Protein AF-X1NGQ8-F1 (afdb_monomer_lite)

Structure (mmCIF, N/CA/C/O backbone):
data_AF-X1NGQ8-F1
#
_entry.id   AF-X1NGQ8-F1
#
loop_
_atom_site.group_PDB
_atom_site.id
_atom_site.type_symbol
_atom_site.label_atom_id
_atom_site.label_alt_id
_atom_site.label_comp_id
_atom_site.label_asym_id
_atom_site.label_entity_id
_atom_site.label_seq_id
_atom_site.pdbx_PDB_ins_code
_atom_site.Cartn_x
_atom_site.Cartn_y
_atom_site.Cartn_z
_atom_site.occupancy
_atom_site.B_iso_or_equiv
_atom_site.auth_seq_id
_atom_site.auth_comp_id
_atom_site.auth_asym_id
_atom_site.auth_atom_id
_atom_site.pdbx_PDB_model_num
ATOM 1 N N . MET A 1 1 ? 8.309 -5.311 -15.606 1.00 60.91 1 MET A N 1
ATOM 2 C CA . MET A 1 1 ? 9.333 -5.138 -16.661 1.00 60.91 1 MET A CA 1
ATOM 3 C C . MET A 1 1 ? 10.694 -5.276 -16.002 1.00 60.91 1 MET A C 1
ATOM 5 O O . MET A 1 1 ? 10.777 -5.012 -14.811 1.00 60.91 1 MET A O 1
ATOM 9 N N . LEU A 1 2 ? 11.721 -5.749 -16.707 1.00 68.38 2 LEU A N 1
ATOM 10 C CA . LEU A 1 2 ? 13.079 -5.743 -16.154 1.00 68.38 2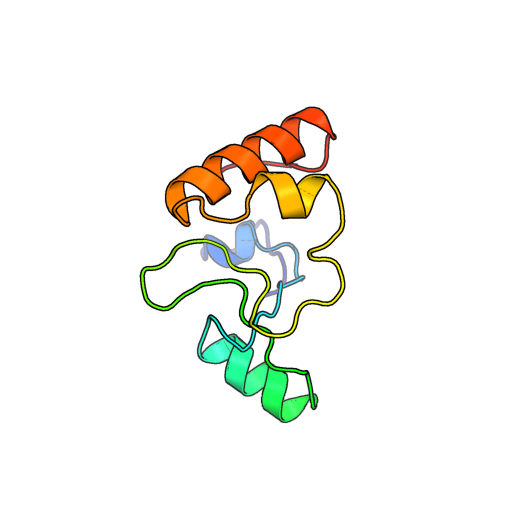 LEU A CA 1
ATOM 11 C C . LEU A 1 2 ? 13.619 -4.310 -16.182 1.00 68.38 2 LEU A C 1
ATOM 13 O O . LEU A 1 2 ? 13.266 -3.551 -17.084 1.00 68.38 2 LEU A O 1
ATOM 17 N N . SER A 1 3 ? 14.431 -3.956 -15.188 1.00 77.25 3 SER A N 1
ATOM 18 C CA . SER A 1 3 ? 15.121 -2.670 -15.150 1.00 77.25 3 SER A CA 1
ATOM 19 C C . SER A 1 3 ? 16.098 -2.583 -16.323 1.00 77.25 3 SER A C 1
ATOM 21 O O . SER A 1 3 ? 16.973 -3.445 -16.441 1.00 77.25 3 SER A O 1
ATOM 23 N N . ASP A 1 4 ? 15.985 -1.555 -17.153 1.00 80.50 4 ASP A N 1
ATOM 24 C CA . ASP A 1 4 ? 16.956 -1.256 -18.206 1.00 80.50 4 ASP A CA 1
ATOM 25 C C . ASP A 1 4 ? 17.221 0.251 -18.237 1.00 80.50 4 ASP A C 1
ATOM 27 O O . ASP A 1 4 ? 16.393 1.034 -18.703 1.00 80.50 4 ASP A O 1
ATOM 31 N N . ALA A 1 5 ? 18.372 0.656 -17.698 1.00 77.62 5 ALA A N 1
ATOM 32 C CA . ALA A 1 5 ? 18.751 2.060 -17.568 1.00 77.62 5 ALA A CA 1
ATOM 33 C C . ALA A 1 5 ? 18.964 2.758 -18.924 1.00 77.62 5 ALA A C 1
ATOM 35 O O . ALA A 1 5 ? 18.852 3.983 -18.983 1.00 77.62 5 ALA A O 1
ATOM 36 N N . ASP A 1 6 ? 19.222 1.990 -19.987 1.00 83.62 6 ASP A N 1
ATOM 37 C CA . ASP A 1 6 ? 19.474 2.493 -21.340 1.00 83.62 6 ASP A CA 1
ATOM 38 C C . ASP A 1 6 ? 18.221 2.429 -22.236 1.00 83.62 6 ASP A C 1
ATOM 40 O O . ASP A 1 6 ? 18.274 2.788 -23.413 1.00 83.62 6 ASP A O 1
ATOM 44 N N . SER A 1 7 ? 17.081 1.983 -21.697 1.00 84.38 7 SER A N 1
ATOM 45 C CA . SER A 1 7 ? 15.820 1.889 -22.435 1.00 84.38 7 SER A CA 1
ATOM 46 C C . SER A 1 7 ? 15.191 3.262 -22.699 1.00 84.38 7 SER A C 1
ATOM 48 O O . SER A 1 7 ? 15.119 4.117 -21.816 1.00 84.38 7 SER A O 1
ATOM 50 N N . ASP A 1 8 ? 14.625 3.438 -23.895 1.00 84.81 8 ASP A N 1
ATOM 51 C CA . ASP A 1 8 ? 13.806 4.609 -24.243 1.00 84.81 8 ASP A CA 1
ATOM 52 C C . ASP A 1 8 ? 12.435 4.616 -23.523 1.00 84.81 8 ASP A C 1
ATOM 54 O O . ASP A 1 8 ? 11.760 5.644 -23.468 1.00 84.81 8 ASP A O 1
ATOM 58 N N . ASP A 1 9 ? 12.013 3.479 -22.955 1.00 81.38 9 ASP A N 1
ATOM 59 C CA . ASP A 1 9 ? 10.822 3.364 -22.102 1.00 81.38 9 ASP A CA 1
ATOM 60 C C . ASP A 1 9 ? 11.136 3.802 -20.660 1.00 81.38 9 ASP A C 1
ATOM 62 O O . ASP A 1 9 ? 11.912 3.161 -19.943 1.00 81.38 9 ASP A O 1
ATOM 66 N N . GLU A 1 10 ? 10.489 4.882 -20.219 1.00 78.19 10 GLU A N 1
ATOM 67 C CA . GLU A 1 10 ? 10.631 5.446 -18.876 1.00 78.19 10 GLU A CA 1
ATOM 68 C C . GLU A 1 10 ? 10.286 4.446 -17.762 1.00 78.19 10 GLU A C 1
ATOM 70 O O . GLU A 1 10 ? 10.981 4.384 -16.746 1.00 78.19 10 GLU A O 1
ATOM 75 N N . LYS A 1 11 ? 9.270 3.594 -17.953 1.00 75.06 11 LYS A N 1
ATOM 76 C CA . LYS A 1 11 ? 8.912 2.570 -16.961 1.00 75.06 11 LYS A CA 1
ATOM 77 C C . LYS A 1 11 ? 10.001 1.514 -16.843 1.00 75.06 11 LYS A C 1
ATOM 79 O O . LYS A 1 11 ? 10.256 1.035 -15.742 1.00 75.06 11 LYS A O 1
ATOM 84 N N . ALA A 1 12 ? 10.653 1.152 -17.946 1.00 81.56 12 ALA A N 1
ATOM 85 C CA . ALA A 1 12 ? 11.747 0.184 -17.929 1.00 81.56 12 ALA A CA 1
ATOM 86 C C . ALA A 1 12 ? 12.997 0.744 -17.235 1.00 81.56 12 ALA A C 1
ATOM 88 O O . ALA A 1 12 ? 13.631 0.027 -16.463 1.00 81.56 12 ALA A O 1
ATOM 89 N N . ARG A 1 13 ? 13.298 2.037 -17.413 1.00 81.50 13 ARG A N 1
ATOM 90 C CA . ARG A 1 13 ? 14.421 2.710 -16.732 1.00 81.50 13 ARG A CA 1
ATOM 91 C C . ARG A 1 13 ? 14.322 2.704 -15.213 1.00 81.50 13 ARG A C 1
ATOM 93 O O . ARG A 1 13 ? 15.340 2.749 -14.528 1.00 81.50 13 ARG A O 1
ATOM 100 N N . PHE A 1 14 ? 13.101 2.677 -14.694 1.00 78.25 14 PHE A N 1
ATOM 101 C CA . P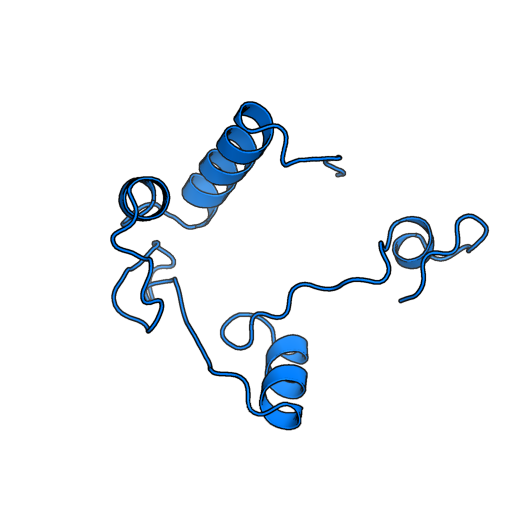HE A 1 14 ? 12.819 2.903 -13.281 1.00 78.25 14 PHE A CA 1
ATOM 102 C C . PHE A 1 14 ? 12.172 1.717 -12.568 1.00 78.25 14 PHE A C 1
ATOM 104 O O . PHE A 1 14 ? 12.009 1.757 -11.350 1.00 78.25 14 PHE A O 1
ATOM 111 N N . SER A 1 15 ? 11.801 0.666 -13.299 1.00 83.31 15 SER A N 1
ATOM 112 C CA . SER A 1 15 ? 11.283 -0.556 -12.696 1.00 83.31 15 SER A CA 1
ATOM 113 C C . SER A 1 15 ? 12.376 -1.237 -11.879 1.00 83.31 15 SER A C 1
ATOM 115 O O . SER A 1 15 ? 13.513 -1.324 -12.318 1.00 83.31 15 SER A O 1
ATOM 117 N N . THR A 1 16 ? 12.026 -1.781 -10.717 1.00 88.94 16 THR A N 1
ATOM 118 C CA . THR A 1 16 ? 12.939 -2.586 -9.889 1.00 88.94 16 THR A CA 1
ATOM 119 C C . THR A 1 16 ? 12.990 -4.053 -10.328 1.00 88.94 16 THR A C 1
ATOM 121 O O . THR A 1 16 ? 13.737 -4.849 -9.766 1.00 88.94 16 THR A O 1
ATOM 124 N N . GLY A 1 17 ? 12.149 -4.450 -11.290 1.00 88.94 17 GLY A N 1
ATOM 125 C CA . GLY A 1 17 ? 11.886 -5.855 -11.602 1.00 88.94 17 GLY A CA 1
ATOM 126 C C . GLY A 1 17 ? 10.920 -6.547 -10.629 1.00 88.94 17 GLY A C 1
ATOM 127 O O . GLY A 1 17 ? 10.463 -7.646 -10.938 1.00 88.94 17 GLY A O 1
ATOM 128 N N . PHE A 1 18 ? 10.549 -5.902 -9.516 1.00 90.75 18 PHE A N 1
ATOM 129 C CA . PHE A 1 18 ? 9.565 -6.392 -8.548 1.00 90.75 18 PHE A CA 1
ATOM 130 C C . PHE A 1 18 ? 8.287 -5.549 -8.597 1.00 90.75 18 PHE A C 1
ATOM 132 O O . PHE A 1 18 ? 8.331 -4.328 -8.744 1.00 90.75 18 PHE A O 1
ATOM 139 N N . LEU A 1 19 ? 7.138 -6.211 -8.476 1.00 91.81 19 LEU A N 1
ATOM 140 C CA . LEU A 1 19 ? 5.813 -5.598 -8.537 1.00 91.81 19 LEU A CA 1
ATOM 141 C C . LEU A 1 19 ? 5.018 -6.005 -7.294 1.00 91.81 19 LEU A C 1
ATOM 143 O O . LEU A 1 19 ? 4.948 -7.192 -6.976 1.00 91.81 19 LEU A O 1
ATOM 147 N N . LYS A 1 20 ? 4.407 -5.032 -6.607 1.00 94.44 20 LYS A N 1
ATOM 148 C CA . LYS A 1 20 ? 3.378 -5.325 -5.600 1.00 94.44 20 LYS A CA 1
ATOM 149 C C . LYS A 1 20 ? 2.130 -5.857 -6.313 1.00 94.44 20 LYS A C 1
ATOM 151 O O . LYS A 1 20 ? 1.741 -5.274 -7.317 1.00 94.44 20 LYS A O 1
ATOM 156 N N . VAL A 1 21 ? 1.498 -6.903 -5.784 1.00 96.81 21 VAL A N 1
ATOM 157 C CA . VAL A 1 21 ? 0.280 -7.491 -6.365 1.00 96.81 21 VAL A CA 1
ATOM 158 C C . VAL A 1 21 ? -0.852 -7.394 -5.349 1.00 96.81 21 VAL A C 1
ATOM 160 O O . VAL A 1 21 ? -0.763 -7.953 -4.260 1.00 96.81 21 VAL A O 1
ATOM 163 N N . THR A 1 22 ? -1.905 -6.666 -5.704 1.00 96.00 22 THR A N 1
ATOM 164 C CA . THR A 1 22 ? -3.054 -6.322 -4.855 1.00 96.00 22 THR A CA 1
ATOM 165 C C . THR A 1 22 ? -4.382 -6.641 -5.563 1.00 96.00 22 THR A C 1
ATOM 167 O O . THR A 1 22 ? -5.018 -5.737 -6.108 1.00 96.00 22 THR A O 1
ATOM 170 N N . PRO A 1 23 ? -4.840 -7.913 -5.560 1.00 97.31 23 PRO A N 1
ATOM 171 C CA . PRO A 1 23 ? -5.946 -8.377 -6.409 1.00 97.31 23 PRO A CA 1
ATOM 172 C C . PRO A 1 23 ? -7.276 -7.626 -6.254 1.00 97.31 23 PRO A C 1
ATOM 174 O O . PRO A 1 23 ? -8.055 -7.560 -7.198 1.00 97.31 23 PRO A O 1
ATOM 177 N N . ALA A 1 24 ? -7.564 -7.056 -5.081 1.00 96.38 24 ALA A N 1
ATOM 178 C CA . ALA A 1 24 ? -8.810 -6.322 -4.852 1.00 96.38 24 ALA A CA 1
ATOM 179 C C . ALA A 1 24 ? -8.841 -4.920 -5.489 1.00 96.38 24 ALA A C 1
ATOM 181 O O . ALA A 1 24 ? -9.888 -4.270 -5.479 1.00 96.38 24 ALA A O 1
ATOM 182 N N . HIS A 1 25 ? -7.708 -4.424 -5.995 1.00 95.56 25 HIS A N 1
ATOM 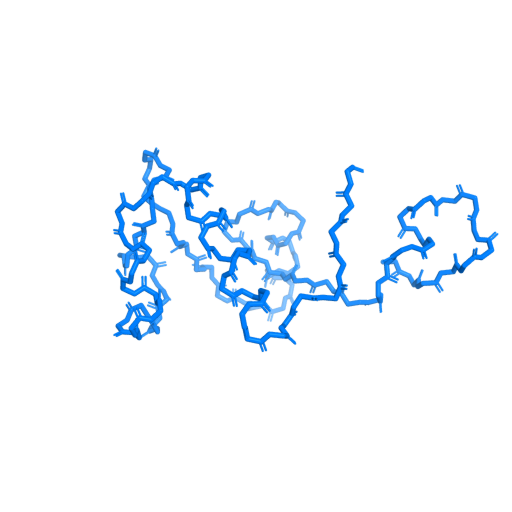183 C CA . HIS A 1 25 ? -7.526 -3.001 -6.294 1.00 95.56 25 HIS A CA 1
ATOM 184 C C . HIS A 1 25 ? -7.006 -2.696 -7.698 1.00 95.56 25 HIS A C 1
ATOM 186 O O . HIS A 1 25 ? -7.049 -1.534 -8.101 1.00 95.56 25 HIS A O 1
ATOM 192 N N . ASP A 1 26 ? -6.559 -3.704 -8.446 1.00 96.81 26 ASP A N 1
ATOM 193 C CA . ASP A 1 26 ? -6.087 -3.547 -9.818 1.00 96.81 26 ASP A CA 1
ATOM 194 C C . ASP A 1 26 ? -6.493 -4.764 -10.686 1.00 96.81 26 ASP A C 1
ATOM 196 O O . ASP A 1 26 ? -6.375 -5.904 -10.226 1.00 96.81 26 ASP A O 1
ATOM 200 N N . PRO A 1 27 ? -7.011 -4.564 -11.917 1.00 97.00 27 PRO A N 1
ATOM 201 C CA . PRO A 1 27 ? -7.426 -5.668 -12.788 1.00 97.00 27 PRO A CA 1
ATOM 202 C C . PRO A 1 27 ? -6.292 -6.609 -13.218 1.00 97.00 27 PRO A C 1
ATOM 204 O O . PRO A 1 27 ? -6.521 -7.817 -13.311 1.00 97.00 27 PRO A O 1
ATOM 207 N N . ASP A 1 28 ? -5.083 -6.096 -13.457 1.00 96.56 28 ASP A N 1
ATOM 208 C CA . ASP A 1 28 ? -3.942 -6.930 -13.847 1.00 96.56 28 ASP A CA 1
ATOM 209 C C . ASP A 1 28 ? -3.482 -7.763 -12.637 1.00 96.56 28 ASP A C 1
ATOM 211 O O . ASP A 1 28 ? -3.219 -8.967 -12.756 1.00 96.56 28 ASP A O 1
ATOM 215 N N . ASP A 1 29 ? -3.475 -7.157 -11.444 1.00 97.88 29 ASP A N 1
ATOM 216 C CA . ASP A 1 29 ? -3.209 -7.855 -10.182 1.00 97.88 29 ASP A CA 1
ATOM 217 C C . ASP A 1 29 ? -4.256 -8.936 -9.884 1.00 97.88 29 ASP A C 1
ATOM 219 O O . ASP A 1 29 ? -3.911 -9.993 -9.353 1.00 97.88 29 ASP A O 1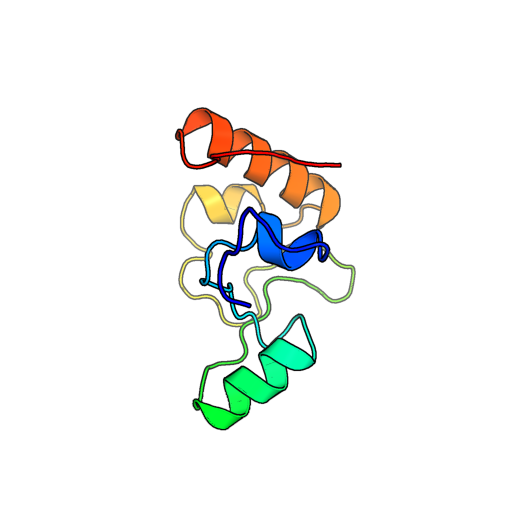
ATOM 223 N N . TRP A 1 30 ? -5.525 -8.711 -10.239 1.00 97.75 30 TRP A N 1
ATOM 224 C CA . TRP A 1 30 ? -6.584 -9.714 -10.113 1.00 97.75 30 TRP A CA 1
ATOM 225 C C . TRP A 1 30 ? -6.285 -10.956 -10.955 1.00 97.75 30 TRP A C 1
ATOM 227 O O . TRP A 1 30 ? -6.350 -12.081 -10.453 1.00 97.75 30 TRP A O 1
ATOM 237 N N . GLU A 1 31 ? -5.908 -10.782 -12.223 1.00 97.94 31 GLU A N 1
ATOM 238 C CA . GLU A 1 31 ? -5.552 -11.901 -13.099 1.00 97.94 31 GLU A CA 1
ATOM 239 C C . GLU A 1 31 ? -4.295 -12.640 -12.621 1.00 97.94 31 GLU A C 1
ATOM 241 O O . GLU A 1 31 ? -4.212 -13.871 -12.711 1.00 97.94 31 GLU A O 1
ATOM 246 N N . ILE A 1 32 ? -3.301 -11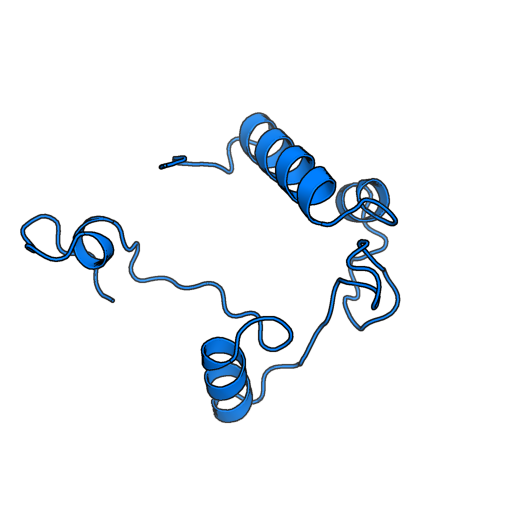.916 -12.095 1.00 97.75 32 ILE A N 1
ATOM 247 C CA . ILE A 1 32 ? -2.133 -12.521 -11.440 1.00 97.75 32 ILE A CA 1
ATOM 248 C C . ILE A 1 32 ? -2.587 -13.325 -10.216 1.00 97.75 32 ILE A C 1
ATOM 250 O O . ILE A 1 32 ? -2.251 -14.505 -10.105 1.00 97.75 32 ILE A O 1
ATOM 254 N N . GLY A 1 33 ? -3.405 -12.735 -9.345 1.00 97.69 33 GLY A N 1
ATOM 255 C CA . GLY A 1 33 ? -3.938 -13.387 -8.154 1.00 97.69 33 GLY A CA 1
ATOM 256 C C . GLY A 1 33 ? -4.671 -14.686 -8.476 1.00 97.69 33 GLY A C 1
ATOM 257 O O . GLY A 1 33 ? -4.369 -15.717 -7.882 1.00 97.69 33 GLY A O 1
ATOM 258 N N . GLN A 1 34 ? -5.540 -14.685 -9.490 1.00 97.81 34 GLN A N 1
ATOM 259 C CA . GLN A 1 34 ? -6.263 -15.882 -9.938 1.00 97.81 34 GLN A CA 1
ATOM 260 C C . GLN A 1 34 ? -5.331 -16.986 -10.450 1.00 97.81 34 GLN A C 1
ATOM 262 O O . GLN A 1 34 ? -5.519 -18.158 -10.127 1.00 97.81 34 GLN A O 1
ATOM 267 N N . ARG A 1 35 ? -4.292 -16.634 -11.220 1.00 98.19 35 ARG A N 1
ATOM 268 C CA . ARG A 1 35 ? -3.311 -17.613 -11.725 1.00 98.19 35 ARG A CA 1
ATOM 269 C C . ARG A 1 35 ? -2.485 -18.255 -10.614 1.00 98.19 35 ARG A C 1
ATOM 271 O O . ARG A 1 35 ? -2.056 -19.396 -10.769 1.00 98.19 35 ARG A O 1
ATOM 278 N N . HIS A 1 36 ? -2.259 -17.527 -9.525 1.00 97.88 36 HIS A N 1
ATOM 279 C CA . HIS A 1 36 ? -1.424 -17.961 -8.408 1.00 97.88 36 HIS A CA 1
ATOM 280 C C . HIS A 1 36 ? -2.219 -18.391 -7.165 1.00 97.88 36 HIS A C 1
ATOM 282 O O . HIS A 1 36 ? -1.610 -18.809 -6.185 1.00 97.88 36 HIS A O 1
ATOM 288 N N . GLY A 1 37 ? -3.555 -18.337 -7.209 1.00 97.12 37 GLY A N 1
ATOM 289 C CA . GLY A 1 37 ? -4.420 -18.691 -6.083 1.00 97.12 37 GLY A CA 1
ATOM 290 C C . GLY A 1 37 ? -4.260 -17.767 -4.874 1.00 97.12 37 GLY A C 1
ATOM 291 O O . GLY A 1 37 ? -4.340 -18.244 -3.746 1.00 97.12 37 GLY A O 1
ATOM 292 N N . LEU A 1 38 ? -3.988 -16.477 -5.099 1.00 96.75 38 LEU A N 1
ATOM 293 C CA . LEU A 1 38 ? -3.861 -15.490 -4.025 1.00 96.75 38 LEU A CA 1
ATOM 294 C C . LEU A 1 38 ? -5.232 -15.082 -3.483 1.00 96.75 38 LEU A C 1
ATOM 296 O O . LEU A 1 38 ? -6.214 -14.998 -4.224 1.00 96.75 38 LEU A O 1
ATOM 300 N N . GLU A 1 39 ? -5.273 -14.780 -2.190 1.00 94.88 39 GLU A N 1
ATOM 301 C CA . GLU A 1 39 ? -6.454 -14.219 -1.548 1.00 94.88 39 GLU A CA 1
ATOM 302 C C . GLU A 1 39 ? -6.739 -12.799 -2.044 1.00 94.88 39 GLU A C 1
ATOM 304 O O . GLU A 1 39 ? -5.850 -12.040 -2.436 1.00 94.88 39 GLU A O 1
ATOM 309 N N . VAL A 1 40 ? -8.020 -12.440 -2.026 1.00 95.31 40 VAL A N 1
ATOM 310 C CA . VAL A 1 40 ? -8.492 -11.122 -2.445 1.00 95.31 40 VAL A CA 1
ATOM 311 C C . VAL A 1 40 ? -8.839 -10.347 -1.187 1.00 95.31 40 VAL A C 1
ATOM 313 O O . VAL A 1 40 ? -9.933 -10.480 -0.643 1.00 95.31 40 VAL A O 1
ATOM 316 N N . ILE A 1 41 ? -7.879 -9.548 -0.737 1.00 95.00 41 ILE A N 1
ATOM 317 C CA . ILE A 1 41 ? -7.980 -8.736 0.473 1.00 95.00 41 ILE A CA 1
ATOM 318 C C . ILE A 1 41 ? -8.274 -7.293 0.080 1.00 95.00 41 ILE A C 1
ATOM 320 O O . ILE A 1 41 ? -7.556 -6.718 -0.738 1.00 95.00 41 ILE A O 1
ATOM 324 N N . ASN A 1 42 ? -9.321 -6.712 0.661 1.00 95.25 42 ASN A N 1
ATOM 325 C CA . ASN A 1 42 ? -9.694 -5.317 0.455 1.00 95.25 42 ASN A CA 1
ATOM 326 C C . ASN A 1 42 ? -9.411 -4.523 1.740 1.00 95.25 42 ASN A C 1
ATOM 328 O O . ASN A 1 42 ? -9.730 -4.973 2.834 1.00 95.25 42 ASN A O 1
ATOM 332 N N . VAL A 1 43 ? -8.840 -3.328 1.610 1.00 95.56 43 VAL A N 1
ATOM 333 C CA . VAL A 1 43 ? -8.553 -2.443 2.757 1.00 95.56 43 VAL A CA 1
ATOM 334 C C . VAL A 1 43 ? -9.454 -1.209 2.800 1.00 95.56 43 VAL A C 1
ATOM 336 O O . VAL A 1 43 ? -9.304 -0.365 3.677 1.00 95.56 43 VAL A O 1
ATOM 339 N N . MET A 1 44 ? -10.389 -1.069 1.853 1.00 95.62 44 MET A N 1
ATOM 340 C CA . MET A 1 44 ? -11.243 0.113 1.715 1.00 95.62 44 MET A CA 1
ATOM 341 C C . MET A 1 44 ? -12.727 -0.208 1.906 1.00 95.62 44 MET A C 1
ATOM 343 O O . MET A 1 44 ? -13.254 -1.202 1.401 1.00 95.62 44 MET A O 1
ATOM 347 N N . ALA A 1 45 ? -13.437 0.684 2.588 1.00 95.75 45 ALA A N 1
ATOM 348 C CA . ALA A 1 45 ? -14.890 0.730 2.577 1.00 95.75 45 ALA A CA 1
ATOM 349 C C . ALA A 1 45 ? -15.422 1.284 1.234 1.00 95.75 45 ALA A C 1
ATOM 351 O O . ALA A 1 45 ? -14.673 1.892 0.467 1.00 95.75 45 ALA A O 1
ATOM 352 N N . PRO A 1 46 ? -16.724 1.109 0.923 1.00 95.44 46 PRO A N 1
ATOM 353 C CA . PRO A 1 46 ? -17.310 1.587 -0.336 1.00 95.44 46 PRO A CA 1
ATOM 354 C C . PRO A 1 46 ? -17.218 3.102 -0.569 1.00 95.44 46 PRO A C 1
ATOM 356 O O . PRO A 1 46 ? -17.323 3.548 -1.708 1.00 95.44 46 PRO A O 1
ATOM 359 N N . ASP A 1 47 ? -17.050 3.891 0.494 1.00 96.12 47 ASP A N 1
ATOM 360 C CA . ASP A 1 47 ? -16.838 5.341 0.425 1.00 96.12 47 ASP A CA 1
ATOM 361 C C . ASP A 1 47 ? -15.370 5.730 0.168 1.00 96.12 47 ASP A C 1
ATOM 363 O O . ASP A 1 47 ? -15.075 6.903 -0.047 1.00 96.12 47 ASP A O 1
ATOM 367 N N . GLY A 1 48 ? -14.462 4.751 0.127 1.00 95.75 48 GLY A N 1
ATOM 368 C CA . GLY A 1 48 ? -13.034 4.953 -0.088 1.00 95.75 48 GLY A CA 1
ATOM 369 C C . GLY A 1 48 ? -12.240 5.251 1.182 1.00 95.75 48 GLY A C 1
ATOM 370 O O . GLY A 1 48 ? -11.061 5.581 1.061 1.00 95.75 48 GLY A O 1
ATOM 371 N N . SER A 1 49 ? -12.846 5.135 2.368 1.00 97.38 49 SER A N 1
ATOM 372 C CA . SER A 1 49 ? -12.122 5.186 3.643 1.00 97.38 49 SER A CA 1
ATOM 373 C C . SER A 1 49 ? -11.416 3.861 3.955 1.00 97.38 49 SER A C 1
ATOM 375 O O . SER A 1 49 ? -11.839 2.803 3.482 1.00 97.38 49 SER A O 1
ATOM 377 N N . ILE A 1 50 ? -10.341 3.892 4.744 1.00 97.06 50 ILE A N 1
ATOM 378 C CA . ILE A 1 50 ? -9.630 2.676 5.173 1.00 97.06 50 ILE A CA 1
ATOM 379 C C . ILE A 1 50 ? -10.481 1.897 6.187 1.00 97.06 50 ILE A C 1
ATOM 381 O O . ILE A 1 50 ? -11.033 2.477 7.124 1.00 97.06 50 ILE A O 1
ATOM 385 N N . SER A 1 51 ? -10.591 0.577 6.016 1.00 95.88 51 SER A N 1
ATOM 386 C CA . SER A 1 51 ? -11.422 -0.296 6.850 1.00 95.88 51 SER A CA 1
ATOM 387 C C . SER A 1 51 ? -10.752 -1.633 7.168 1.00 95.88 51 SER A C 1
ATOM 389 O O . SER A 1 51 ? -10.158 -2.285 6.318 1.00 95.88 51 SER A O 1
ATOM 391 N N . ASP A 1 52 ? -10.959 -2.086 8.399 1.00 94.62 52 ASP A N 1
ATOM 392 C CA . ASP A 1 52 ? -10.578 -3.383 8.970 1.00 94.62 52 ASP A CA 1
ATOM 393 C C . ASP A 1 52 ? -11.505 -4.551 8.572 1.00 94.62 52 ASP A C 1
ATOM 395 O O . ASP A 1 52 ? -11.242 -5.708 8.882 1.00 94.62 52 ASP A O 1
ATOM 399 N N . LYS A 1 53 ? -12.607 -4.288 7.861 1.00 92.06 53 LYS A N 1
ATOM 400 C CA . LYS A 1 53 ? -13.702 -5.265 7.708 1.00 92.06 53 LYS A CA 1
ATOM 401 C C . LYS A 1 53 ? -13.522 -6.289 6.588 1.00 92.06 53 LYS A C 1
ATOM 403 O O . LYS A 1 53 ? -14.380 -7.162 6.455 1.00 92.06 53 LYS A O 1
ATOM 408 N N . TYR A 1 54 ? -12.483 -6.177 5.758 1.00 85.94 54 TYR A N 1
ATOM 409 C CA . TYR A 1 54 ? -12.424 -6.895 4.477 1.00 85.94 54 TYR A CA 1
ATOM 410 C C . TYR A 1 54 ? -11.155 -7.736 4.247 1.00 85.94 54 TYR A C 1
ATOM 412 O O . TYR A 1 54 ? -10.698 -7.880 3.112 1.00 85.94 54 TYR A O 1
ATOM 420 N N . GLY A 1 55 ? -10.670 -8.393 5.306 1.00 73.00 55 GLY A N 1
ATOM 421 C CA . GLY A 1 55 ? -9.870 -9.620 5.167 1.00 73.00 55 GLY A CA 1
ATOM 422 C C . GLY A 1 55 ? -8.360 -9.489 5.356 1.00 73.00 55 GLY A C 1
ATOM 423 O O . GLY A 1 55 ? -7.657 -10.450 5.081 1.00 73.00 55 GLY A O 1
ATOM 424 N N . TRP A 1 56 ? -7.860 -8.345 5.822 1.00 90.56 56 TRP A N 1
ATOM 425 C CA . TRP A 1 56 ? -6.499 -8.248 6.357 1.00 90.56 56 TRP A CA 1
ATOM 426 C C . TRP A 1 56 ? -6.488 -8.540 7.860 1.00 90.56 56 TRP A C 1
ATOM 428 O O . TRP A 1 56 ? -7.295 -7.990 8.609 1.00 90.56 56 TRP A O 1
ATOM 438 N N . GLU A 1 57 ? -5.620 -9.461 8.281 1.00 88.75 57 GLU A N 1
ATOM 439 C CA . GLU A 1 57 ? -5.560 -9.985 9.656 1.00 88.75 57 GLU A CA 1
ATOM 440 C C . GLU A 1 57 ? -4.712 -9.114 10.595 1.00 88.75 57 GLU A C 1
ATOM 442 O O . GLU A 1 57 ? -4.815 -9.228 11.812 1.00 88.75 57 GLU A O 1
ATOM 447 N N . ASP A 1 58 ? -3.889 -8.234 10.032 1.00 89.88 58 ASP A N 1
ATOM 448 C CA . ASP A 1 58 ? -2.949 -7.348 10.720 1.00 89.88 58 ASP A CA 1
ATOM 449 C C . ASP A 1 58 ? -3.505 -5.930 10.940 1.00 89.88 58 ASP A C 1
ATOM 451 O O . ASP A 1 58 ? -2.784 -5.027 11.359 1.00 89.88 58 ASP A O 1
ATOM 455 N N . ALA A 1 59 ? -4.811 -5.726 10.734 1.00 90.69 59 ALA A N 1
ATOM 456 C CA . ALA A 1 59 ? -5.480 -4.442 10.966 1.00 90.69 59 ALA A CA 1
ATOM 457 C C . ALA A 1 59 ? -5.439 -3.974 12.437 1.00 90.69 59 ALA A C 1
ATOM 459 O O . ALA A 1 59 ? -5.672 -2.796 12.719 1.00 90.69 59 ALA A O 1
ATOM 460 N N . ASP A 1 60 ? -5.155 -4.889 13.368 1.00 90.25 60 ASP A N 1
ATOM 461 C CA . ASP A 1 60 ? -5.013 -4.606 14.798 1.00 90.25 60 ASP A CA 1
ATOM 462 C C . ASP A 1 60 ? -3.639 -4.022 15.174 1.00 90.25 60 ASP A C 1
ATOM 464 O O . ASP A 1 60 ? -3.474 -3.548 16.302 1.00 90.25 60 ASP A O 1
ATOM 468 N N . GLU A 1 61 ? -2.665 -4.022 14.258 1.00 92.25 61 GLU A N 1
ATOM 469 C CA . GLU A 1 61 ? -1.352 -3.424 14.509 1.00 92.25 61 GLU A CA 1
ATOM 470 C C . GLU A 1 61 ? -1.459 -1.890 14.660 1.00 92.25 61 GLU A C 1
ATOM 472 O O . GLU A 1 61 ? -2.272 -1.254 13.975 1.00 92.25 61 GLU A O 1
ATOM 477 N N . PRO A 1 62 ? -0.659 -1.253 15.541 1.00 90.75 62 PRO A N 1
ATOM 478 C CA . PRO A 1 62 ? -0.786 0.174 15.852 1.00 90.75 62 PRO A CA 1
ATOM 479 C C . PRO A 1 62 ? -0.720 1.095 14.627 1.00 90.75 62 PRO A C 1
ATOM 481 O O . PRO A 1 62 ? -1.444 2.091 14.548 1.00 90.75 62 PRO A O 1
ATOM 484 N N . GLU A 1 63 ? 0.134 0.759 13.662 1.00 88.38 63 GLU A N 1
ATOM 485 C CA . GLU A 1 63 ? 0.313 1.498 12.418 1.00 88.38 63 GLU A CA 1
ATOM 486 C C . GLU A 1 63 ? -0.955 1.423 11.557 1.00 88.38 63 GLU A C 1
ATOM 488 O O . GLU A 1 63 ? -1.430 2.453 11.073 1.00 88.38 63 GLU A O 1
ATOM 493 N N . ALA A 1 64 ? -1.561 0.237 11.430 1.00 91.12 64 ALA A N 1
ATOM 494 C CA . ALA A 1 64 ? -2.799 0.033 10.680 1.00 91.12 64 ALA A CA 1
ATOM 495 C C . ALA A 1 64 ? -3.994 0.713 11.364 1.00 91.12 64 ALA A C 1
ATOM 497 O O . ALA A 1 64 ? -4.764 1.420 10.707 1.00 91.12 64 ALA A O 1
ATOM 498 N N . GLN A 1 65 ? -4.106 0.588 12.691 1.00 93.69 65 GLN A N 1
ATOM 499 C CA . GLN A 1 65 ? -5.161 1.234 13.474 1.00 93.69 65 GLN A CA 1
ATOM 500 C C . GLN A 1 65 ? -5.156 2.757 13.322 1.00 93.69 65 GLN A C 1
ATOM 502 O O . GLN A 1 65 ? -6.222 3.372 13.288 1.00 93.69 65 GLN A O 1
ATOM 507 N N . SER A 1 66 ? -3.973 3.367 13.190 1.00 93.94 66 SER A N 1
ATOM 508 C CA . SER A 1 66 ? -3.844 4.814 12.994 1.00 93.94 66 SER A CA 1
ATOM 509 C C . SER A 1 66 ? -4.459 5.314 11.680 1.00 93.94 66 SER A C 1
ATOM 511 O O . SER A 1 66 ? -4.794 6.492 11.586 1.00 93.94 66 SER A O 1
ATOM 513 N N . LEU A 1 67 ? -4.645 4.428 10.694 1.00 96.06 67 LEU A N 1
ATOM 514 C CA . LEU A 1 67 ? -5.175 4.748 9.367 1.00 96.06 67 LEU A CA 1
ATOM 515 C C . LEU A 1 67 ? -6.680 4.478 9.237 1.00 96.06 67 LEU A C 1
ATOM 517 O O . LEU A 1 67 ? -7.312 4.994 8.313 1.00 96.06 67 LEU A O 1
ATOM 521 N N . LEU A 1 68 ? -7.270 3.672 10.126 1.00 96.06 68 LEU A N 1
ATOM 522 C CA . LEU A 1 68 ? -8.675 3.269 10.029 1.00 96.06 68 LEU A CA 1
ATOM 523 C C . LEU A 1 68 ? -9.613 4.487 10.031 1.00 96.06 68 LEU A C 1
ATOM 525 O O . LEU A 1 68 ? -9.545 5.361 10.894 1.00 96.06 68 LEU A O 1
ATOM 529 N N . GLY A 1 69 ? -10.527 4.526 9.061 1.00 96.31 69 GLY A N 1
ATOM 530 C CA . GLY A 1 69 ? -11.496 5.607 8.881 1.00 96.31 69 GLY A CA 1
ATOM 531 C C . GLY A 1 69 ? -10.972 6.847 8.148 1.00 96.31 69 GLY A C 1
ATOM 532 O O . GLY A 1 69 ? -11.785 7.703 7.804 1.00 96.31 69 GLY A O 1
ATOM 533 N N . MET A 1 70 ? -9.668 6.950 7.866 1.00 98.06 70 MET A N 1
ATOM 534 C CA . MET A 1 70 ? -9.134 8.016 7.007 1.00 98.06 70 MET A CA 1
ATOM 535 C C . MET A 1 70 ? -9.599 7.835 5.563 1.00 98.06 70 MET A C 1
ATOM 537 O O . MET A 1 70 ? -9.758 6.703 5.098 1.00 98.06 70 MET A O 1
ATOM 541 N N . ASP A 1 71 ? -9.762 8.935 4.823 1.00 98.19 71 ASP A N 1
ATOM 542 C CA . ASP A 1 71 ? -9.891 8.848 3.366 1.00 98.19 71 ASP A CA 1
ATOM 543 C C . ASP A 1 71 ? -8.592 8.294 2.754 1.00 98.19 71 ASP A C 1
ATOM 545 O O . ASP A 1 71 ? -7.490 8.587 3.221 1.00 98.19 71 ASP A O 1
ATOM 549 N N . ARG A 1 72 ? -8.696 7.500 1.681 1.00 97.12 72 ARG A N 1
ATOM 550 C CA . ARG A 1 72 ? -7.534 6.867 1.029 1.00 97.12 72 ARG A CA 1
ATOM 551 C C . ARG A 1 72 ? -6.421 7.836 0.614 1.00 97.12 72 ARG A C 1
ATOM 553 O O . ARG A 1 72 ? -5.270 7.411 0.522 1.00 97.12 72 ARG A O 1
ATOM 560 N N . PHE A 1 73 ? -6.734 9.096 0.297 1.00 97.69 73 PHE A N 1
ATOM 561 C CA . PHE A 1 73 ? -5.714 10.080 -0.064 1.00 97.69 73 PHE A CA 1
ATOM 562 C C . PHE A 1 73 ? -5.002 10.612 1.178 1.00 97.69 73 PHE A C 1
ATOM 564 O O . PHE A 1 73 ? -3.781 10.723 1.164 1.00 97.69 73 PHE A O 1
ATOM 571 N N . GLU A 1 74 ? -5.729 10.855 2.266 1.00 97.94 74 GLU A N 1
ATOM 572 C CA . GLU A 1 74 ? -5.134 11.225 3.556 1.00 97.94 74 GLU A CA 1
ATOM 573 C C . GLU A 1 74 ? -4.253 10.091 4.099 1.00 97.94 74 GLU A C 1
ATOM 575 O O . GLU A 1 74 ? -3.107 10.320 4.487 1.00 97.94 74 GLU A O 1
ATOM 580 N N . ALA A 1 75 ? -4.746 8.850 4.030 1.00 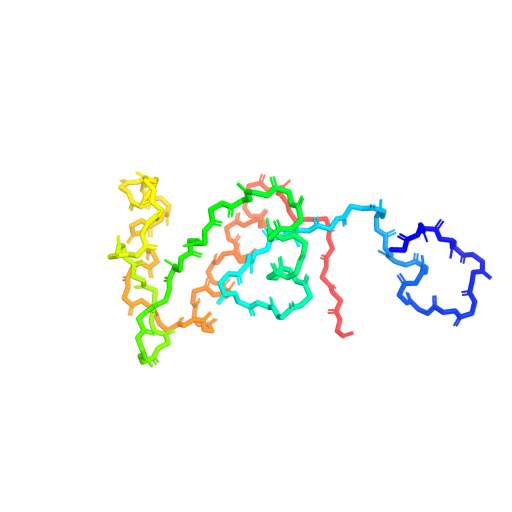97.56 75 ALA A N 1
ATOM 581 C CA . ALA A 1 75 ? -3.999 7.662 4.428 1.00 97.56 75 ALA A CA 1
ATOM 582 C C . ALA A 1 75 ? -2.718 7.482 3.598 1.00 97.56 75 ALA A C 1
ATOM 584 O O . ALA A 1 75 ? -1.678 7.107 4.136 1.00 97.56 75 ALA A O 1
ATOM 585 N N . ARG A 1 76 ? -2.760 7.785 2.292 1.00 97.00 76 ARG A N 1
ATOM 586 C CA . ARG A 1 76 ? -1.572 7.749 1.428 1.00 97.00 76 ARG A CA 1
ATOM 587 C C . ARG A 1 76 ? -0.496 8.711 1.922 1.00 97.00 76 ARG A C 1
ATOM 589 O O . ARG A 1 76 ? 0.652 8.297 2.040 1.00 97.00 76 ARG A O 1
ATOM 596 N N . GLU A 1 77 ? -0.853 9.958 2.210 1.00 97.06 77 GLU A N 1
ATOM 597 C CA . GLU A 1 77 ? 0.117 10.946 2.695 1.00 97.06 77 GLU A CA 1
ATOM 598 C C . GLU A 1 77 ? 0.714 10.528 4.047 1.00 97.06 77 GLU A C 1
ATOM 600 O O . GLU A 1 77 ? 1.928 10.620 4.237 1.00 97.06 77 GLU A O 1
ATOM 605 N N . ALA A 1 78 ? -0.110 9.987 4.952 1.00 96.75 78 ALA A N 1
ATOM 606 C CA . ALA A 1 78 ? 0.347 9.459 6.237 1.00 96.75 78 ALA A CA 1
ATOM 607 C C . ALA A 1 78 ? 1.329 8.283 6.077 1.00 96.75 78 ALA A C 1
ATOM 609 O O . ALA A 1 78 ? 2.379 8.272 6.719 1.00 96.75 78 ALA A O 1
ATOM 610 N N . ILE A 1 79 ? 1.038 7.327 5.184 1.00 95.69 79 ILE A N 1
ATOM 611 C CA . ILE A 1 79 ? 1.922 6.183 4.895 1.00 95.69 79 ILE A CA 1
ATOM 612 C C . ILE A 1 79 ? 3.250 6.650 4.298 1.00 95.69 79 ILE A C 1
ATOM 614 O O . ILE A 1 79 ? 4.305 6.153 4.683 1.00 95.69 79 ILE A O 1
ATOM 618 N N . VAL A 1 80 ? 3.220 7.602 3.362 1.00 95.94 80 VAL A N 1
ATOM 619 C CA . VAL A 1 80 ? 4.446 8.129 2.750 1.00 95.94 80 VAL A CA 1
ATOM 620 C C . VAL A 1 80 ? 5.326 8.794 3.808 1.00 95.94 80 VAL A C 1
ATOM 622 O O . VAL A 1 80 ? 6.541 8.598 3.803 1.00 95.94 80 VAL A O 1
ATOM 625 N N . GLU A 1 81 ? 4.735 9.549 4.732 1.00 95.81 81 GLU A N 1
ATOM 626 C CA . GLU A 1 81 ? 5.473 10.158 5.836 1.00 95.81 81 GLU A CA 1
ATOM 627 C C . GLU A 1 81 ? 6.037 9.112 6.807 1.00 95.81 81 GLU A C 1
ATOM 629 O O . GLU A 1 81 ? 7.209 9.187 7.175 1.00 95.81 81 GLU A O 1
ATOM 634 N N . TRP A 1 82 ? 5.257 8.085 7.146 1.00 95.50 82 TRP A N 1
ATOM 635 C CA . TRP A 1 82 ? 5.736 6.964 7.953 1.00 95.50 82 TRP A CA 1
ATOM 636 C C . TRP A 1 82 ? 6.917 6.239 7.287 1.00 95.50 82 TRP A C 1
ATOM 638 O O . TRP A 1 82 ? 7.952 6.032 7.918 1.00 95.50 82 TRP A O 1
ATOM 648 N N . PHE A 1 83 ? 6.842 5.951 5.982 1.00 96.44 83 PHE A N 1
ATOM 649 C CA . PHE A 1 83 ? 7.951 5.330 5.253 1.00 96.44 83 PHE A CA 1
ATOM 650 C C . PHE A 1 83 ? 9.221 6.192 5.249 1.00 96.44 83 PHE A C 1
ATOM 652 O O . PHE A 1 83 ? 10.323 5.641 5.244 1.00 96.44 83 PHE A O 1
ATOM 659 N N . ARG A 1 84 ? 9.105 7.528 5.253 1.00 96.06 84 ARG A N 1
ATOM 660 C CA . ARG A 1 84 ? 10.272 8.418 5.397 1.00 96.06 84 ARG A CA 1
ATOM 661 C C . ARG A 1 84 ? 10.896 8.299 6.783 1.00 96.06 84 ARG A C 1
ATOM 663 O O . ARG A 1 84 ? 12.117 8.215 6.882 1.00 96.06 84 ARG A O 1
ATOM 670 N N . GLN A 1 85 ? 10.074 8.291 7.830 1.00 96.38 85 GLN A N 1
ATOM 671 C CA . GLN A 1 85 ? 10.531 8.209 9.220 1.00 96.38 85 GLN A CA 1
ATOM 672 C C . GLN A 1 85 ? 11.242 6.883 9.508 1.00 96.38 85 GLN A C 1
ATOM 674 O O . GLN A 1 85 ? 12.301 6.879 10.133 1.00 96.38 85 GLN A O 1
ATOM 679 N N . GLU A 1 86 ? 10.720 5.786 8.959 1.00 95.81 86 GLU A N 1
ATOM 680 C CA . GLU A 1 86 ? 11.279 4.439 9.117 1.00 95.81 86 GLU A CA 1
ATOM 681 C C . GLU A 1 86 ? 12.370 4.095 8.088 1.00 95.81 86 GLU A C 1
ATOM 683 O O . GLU A 1 86 ? 12.888 2.978 8.073 1.00 95.81 86 GLU A O 1
ATOM 688 N N . ASN A 1 87 ? 12.748 5.043 7.219 1.00 96.56 87 ASN A N 1
ATOM 689 C CA . ASN A 1 87 ? 13.744 4.843 6.162 1.00 96.56 87 ASN A CA 1
ATOM 690 C C . ASN A 1 87 ? 13.411 3.642 5.238 1.00 96.56 87 ASN A C 1
ATOM 692 O O . ASN A 1 87 ? 14.288 2.873 4.839 1.00 96.56 87 ASN A O 1
ATOM 696 N N . LEU A 1 88 ? 12.124 3.490 4.910 1.00 96.00 88 LEU A N 1
ATOM 697 C CA . LEU A 1 88 ? 11.563 2.480 4.000 1.00 96.00 88 LEU A CA 1
ATOM 698 C C . LEU A 1 88 ? 11.310 3.028 2.584 1.00 96.00 88 LEU A C 1
ATOM 700 O O . LEU A 1 88 ? 11.027 2.259 1.665 1.00 96.00 88 LEU A O 1
ATOM 704 N N . LEU A 1 89 ? 11.391 4.350 2.400 1.00 95.62 89 LEU A N 1
ATOM 705 C CA . LEU A 1 89 ? 11.170 5.029 1.123 1.00 95.62 89 LEU A CA 1
ATOM 706 C C . LEU A 1 89 ? 12.497 5.357 0.434 1.00 95.62 89 LEU A C 1
ATOM 708 O O . LEU A 1 89 ? 13.256 6.188 0.925 1.00 95.62 89 LEU A O 1
ATOM 712 N N . GLU A 1 90 ? 12.753 4.743 -0.720 1.00 93.00 90 GLU A N 1
ATOM 713 C CA . GLU A 1 90 ? 13.954 5.030 -1.515 1.00 93.00 90 GLU A CA 1
ATOM 714 C C . GLU A 1 90 ? 13.833 6.347 -2.299 1.00 93.00 90 GLU A C 1
ATOM 716 O O . GLU A 1 90 ? 14.740 7.176 -2.252 1.00 93.00 90 GLU A O 1
ATOM 721 N N . ASP A 1 91 ? 12.725 6.553 -3.018 1.00 90.50 91 ASP A N 1
ATOM 722 C CA . ASP A 1 91 ? 12.535 7.710 -3.900 1.00 90.50 91 ASP A CA 1
ATOM 723 C C . ASP A 1 91 ? 11.040 8.000 -4.142 1.00 90.50 91 ASP A C 1
ATOM 725 O O . ASP A 1 91 ? 10.198 7.104 -4.042 1.00 90.50 91 ASP A O 1
ATOM 729 N N . VAL A 1 92 ? 10.706 9.249 -4.486 1.00 90.06 92 VAL A N 1
ATOM 730 C CA . VAL A 1 92 ? 9.363 9.685 -4.914 1.00 90.06 92 VAL A CA 1
ATOM 731 C C . VAL A 1 92 ? 9.505 10.476 -6.204 1.00 90.06 92 VAL A C 1
ATOM 733 O O . VAL A 1 92 ? 10.319 11.392 -6.287 1.00 90.06 92 VAL A O 1
ATOM 736 N N . ARG A 1 93 ? 8.694 10.140 -7.207 1.00 82.75 93 ARG A N 1
ATOM 737 C CA . ARG A 1 93 ? 8.756 10.742 -8.544 1.00 82.75 93 ARG A CA 1
ATOM 738 C C . ARG A 1 93 ? 7.382 11.274 -8.942 1.00 82.75 93 ARG A C 1
ATOM 740 O O . ARG A 1 93 ? 6.376 10.676 -8.560 1.00 82.75 93 ARG A O 1
ATOM 747 N N . GLU A 1 94 ? 7.377 12.398 -9.655 1.00 70.31 94 GLU A N 1
ATOM 748 C CA . GLU A 1 94 ? 6.175 13.054 -10.204 1.00 70.31 94 GLU A CA 1
ATOM 749 C C . GLU A 1 94 ? 5.713 12.420 -11.521 1.00 70.31 94 GLU A C 1
ATOM 751 O O . GLU A 1 94 ? 6.587 11.981 -12.304 1.00 70.31 94 GLU A O 1
#

Radius of gyration: 15.79 Å; chains: 1; bounding box: 37×32×40 Å

InterPro domains:
  IPR002303 Valine-tRNA ligase [PTHR11946] (12-92)
  IPR009008 Valyl/Leucyl/Isoleucyl-tRNA synthetase, editing domain [G3DSA:3.90.740.10] (7-91)
  IPR009008 Valyl/Leucyl/Isoleucyl-tRNA synthetase, editing domain [SSF50677] (12-93)

Sequence (94 aa):
MLSDADSDDEKARFSTGFLKVTPAHDPDDWEIGQRHGLEVINVMAPDGSISDKYGWEDADEPEAQSLLGMDRFEAREAIVEWFRQENLLEDVRE

pLDDT: mean 91.7, std 7.68, range [60.91, 98.19]

Foldseek 3Di:
DDADCPDPDPCNVPDPVDDDQALQPDPVSVVVCVVVVHDHFDQADPVQAGDPPGDDPCCPPPLNVVRGRPHNVVSVVVVVVVCVVVVVDDDDDD

Secondary structure (DSSP, 8-state):
----TT-S-HHHHH--S-----TTT-HHHHHHHHHHT------B-TTSBB-STTS-TTTTSHHHHTTTTSBHHHHHHHHHHHHHHTT-------

Organism: NCBI:txid412755